Protein AF-A0A2V7WFG4-F1 (afdb_monomer_lite)

Structure (mmCIF, N/CA/C/O backbone):
data_AF-A0A2V7WFG4-F1
#
_entry.id   AF-A0A2V7WFG4-F1
#
loop_
_atom_site.group_PDB
_atom_site.id
_atom_site.type_symbol
_atom_site.label_atom_id
_atom_site.label_alt_id
_atom_site.label_comp_id
_atom_site.label_asym_id
_atom_site.label_entity_id
_atom_site.label_seq_id
_atom_site.pdbx_PDB_ins_code
_atom_site.Cartn_x
_atom_site.Cartn_y
_atom_site.Cartn_z
_atom_site.occupancy
_atom_site.B_iso_or_equiv
_atom_site.auth_seq_id
_atom_site.auth_comp_id
_atom_site.auth_asym_id
_atom_site.auth_atom_id
_atom_site.pdbx_PDB_model_num
ATOM 1 N N . GLU A 1 1 ? 23.506 -7.638 -3.222 1.00 58.25 1 GLU A N 1
ATOM 2 C CA . GLU A 1 1 ? 23.222 -8.734 -2.263 1.00 58.25 1 GLU A CA 1
ATOM 3 C C . GLU A 1 1 ? 22.055 -8.464 -1.305 1.00 58.25 1 GLU A C 1
ATOM 5 O O . GLU A 1 1 ? 21.523 -9.420 -0.755 1.00 58.25 1 GLU A O 1
ATOM 10 N N . ASP A 1 2 ? 21.610 -7.216 -1.134 1.00 85.56 2 ASP A N 1
ATOM 11 C CA . ASP A 1 2 ? 20.627 -6.834 -0.105 1.00 85.56 2 ASP A CA 1
ATOM 12 C C . ASP A 1 2 ? 19.153 -7.103 -0.499 1.00 85.56 2 ASP A C 1
ATOM 14 O O . ASP A 1 2 ? 18.420 -7.821 0.183 1.00 85.56 2 ASP A O 1
ATOM 18 N N . VAL A 1 3 ? 18.743 -6.654 -1.693 1.00 9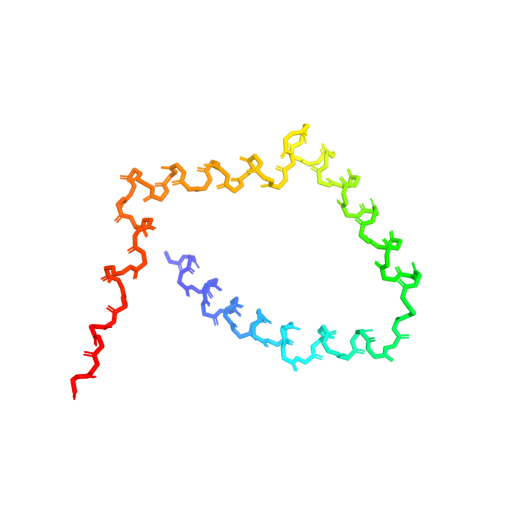0.50 3 VAL A N 1
ATOM 19 C CA . VAL A 1 3 ? 17.339 -6.710 -2.153 1.00 90.50 3 VAL A CA 1
ATOM 20 C C . VAL A 1 3 ? 16.778 -8.137 -2.226 1.00 90.50 3 VAL A C 1
ATOM 22 O O . VAL A 1 3 ? 15.648 -8.376 -1.815 1.00 90.50 3 VAL A O 1
ATOM 25 N N . SER A 1 4 ? 17.551 -9.128 -2.682 1.00 94.12 4 SER A N 1
ATOM 26 C CA . SER A 1 4 ? 17.065 -10.516 -2.766 1.00 94.12 4 SER A CA 1
ATOM 27 C C . SER A 1 4 ? 16.777 -11.131 -1.390 1.00 94.12 4 SER A C 1
ATOM 29 O O . SER A 1 4 ? 15.863 -11.947 -1.257 1.00 94.12 4 SER A O 1
ATOM 31 N N . ARG A 1 5 ? 17.540 -10.744 -0.355 1.00 94.50 5 ARG A N 1
ATOM 32 C CA . ARG A 1 5 ? 17.290 -11.173 1.031 1.00 94.50 5 ARG A CA 1
ATOM 33 C C . ARG A 1 5 ? 16.057 -10.477 1.592 1.00 94.50 5 ARG A C 1
ATOM 35 O O . ARG A 1 5 ? 15.223 -11.149 2.196 1.00 94.50 5 ARG A O 1
ATOM 42 N N . PHE A 1 6 ? 15.915 -9.180 1.320 1.00 94.44 6 PHE A N 1
ATOM 43 C CA . PHE A 1 6 ? 14.712 -8.431 1.661 1.00 94.44 6 PHE A CA 1
ATOM 44 C C . PHE A 1 6 ? 13.464 -9.064 1.034 1.00 94.44 6 PHE A C 1
ATOM 46 O O . PHE A 1 6 ? 12.551 -9.421 1.765 1.00 94.44 6 PHE A O 1
ATOM 53 N N . ILE A 1 7 ? 13.455 -9.336 -0.278 1.00 94.88 7 ILE A N 1
ATOM 54 C CA . ILE A 1 7 ? 12.323 -9.979 -0.977 1.00 94.88 7 ILE A CA 1
ATOM 55 C C . ILE A 1 7 ? 11.973 -11.337 -0.354 1.00 94.88 7 ILE A C 1
ATOM 57 O O . ILE A 1 7 ? 10.798 -11.656 -0.169 1.00 94.88 7 ILE A O 1
ATOM 61 N N . ARG A 1 8 ? 12.985 -12.148 -0.014 1.00 95.94 8 ARG A N 1
ATOM 62 C CA . ARG A 1 8 ? 12.776 -13.463 0.611 1.00 95.94 8 ARG A CA 1
ATOM 63 C C . ARG A 1 8 ? 12.076 -13.362 1.968 1.00 95.94 8 ARG A C 1
ATOM 65 O O . ARG A 1 8 ? 11.328 -14.271 2.316 1.00 95.94 8 ARG A O 1
ATOM 72 N N . MET A 1 9 ? 12.333 -12.297 2.721 1.00 95.12 9 MET A N 1
ATOM 73 C CA . MET A 1 9 ? 11.669 -12.024 3.995 1.00 95.12 9 MET A CA 1
ATOM 74 C C . MET A 1 9 ? 10.302 -11.362 3.794 1.00 95.12 9 MET A C 1
ATOM 76 O O . MET A 1 9 ? 9.332 -11.776 4.420 1.00 95.12 9 MET A O 1
ATOM 80 N N . TYR A 1 10 ? 10.214 -10.372 2.907 1.00 96.69 10 TYR A N 1
ATOM 81 C CA . TYR A 1 10 ? 9.040 -9.516 2.776 1.00 96.69 10 TYR A CA 1
ATOM 82 C C . TYR A 1 10 ? 7.825 -10.274 2.238 1.00 96.69 10 TYR A C 1
ATOM 84 O O . TYR A 1 10 ? 6.734 -10.126 2.767 1.00 96.69 10 TYR A O 1
ATOM 92 N N . ARG A 1 11 ? 8.015 -11.188 1.277 1.00 96.12 11 ARG A N 1
ATOM 93 C CA . ARG A 1 11 ? 6.918 -12.011 0.732 1.00 96.12 11 ARG A CA 1
ATOM 94 C C . ARG A 1 11 ? 6.142 -12.801 1.799 1.00 96.12 11 ARG A C 1
ATOM 96 O O . ARG A 1 11 ? 4.922 -12.698 1.843 1.00 96.12 11 ARG A O 1
ATOM 103 N N . PRO A 1 12 ? 6.784 -13.604 2.673 1.00 97.56 12 PRO A N 1
ATOM 104 C CA . PRO A 1 12 ? 6.053 -14.275 3.745 1.00 97.56 12 PRO A CA 1
ATOM 105 C C . PRO A 1 12 ? 5.578 -13.327 4.858 1.00 97.56 12 PRO A C 1
ATOM 107 O O . PRO A 1 12 ? 4.733 -13.738 5.649 1.00 97.56 12 PRO A O 1
ATOM 110 N N . HIS A 1 13 ? 6.123 -12.112 4.973 1.00 98.06 13 HIS A N 1
ATOM 111 C CA . HIS A 1 13 ? 5.609 -11.088 5.886 1.00 98.06 13 HIS A CA 1
ATOM 112 C C . HIS A 1 13 ? 4.274 -10.531 5.374 1.00 98.06 13 HIS A C 1
ATOM 114 O O . HIS A 1 13 ? 3.267 -10.740 6.042 1.00 98.06 13 HIS A O 1
ATOM 120 N N . GLU A 1 14 ? 4.248 -9.979 4.159 1.00 97.62 14 GLU A N 1
ATOM 121 C CA . GLU A 1 14 ? 3.044 -9.495 3.464 1.00 97.62 14 GLU A CA 1
ATOM 122 C C . GLU A 1 14 ? 1.940 -10.564 3.450 1.00 97.62 14 GLU A C 1
ATOM 124 O O . GLU A 1 14 ? 0.819 -10.328 3.892 1.00 97.62 14 GLU A O 1
ATOM 129 N N . ALA A 1 15 ? 2.275 -11.803 3.067 1.00 97.94 15 ALA A N 1
ATOM 130 C CA . ALA A 1 15 ? 1.294 -12.886 3.026 1.00 97.94 15 ALA A CA 1
ATOM 131 C C . ALA A 1 15 ? 0.646 -13.164 4.394 1.00 97.94 15 ALA A C 1
ATOM 133 O O . ALA A 1 15 ? -0.524 -13.540 4.460 1.00 97.94 15 ALA A O 1
ATOM 134 N N . ARG A 1 16 ? 1.384 -13.007 5.502 1.00 98.31 16 ARG A N 1
ATOM 135 C CA . ARG A 1 16 ? 0.823 -13.160 6.857 1.00 98.31 16 ARG A CA 1
ATOM 136 C C . ARG A 1 16 ? -0.019 -11.963 7.256 1.00 98.31 16 ARG A C 1
ATOM 138 O O . ARG A 1 16 ? -0.988 -12.151 7.990 1.00 98.31 16 ARG A O 1
ATOM 145 N N . GLU A 1 17 ? 0.336 -10.768 6.803 1.00 98.19 17 GLU A N 1
ATOM 146 C CA . GLU A 1 17 ? -0.484 -9.586 7.025 1.00 98.19 17 GLU A CA 1
ATOM 147 C C . GLU A 1 17 ? -1.866 -9.770 6.385 1.00 98.19 17 GLU A C 1
ATOM 149 O O . GLU A 1 17 ? -2.875 -9.698 7.088 1.00 98.19 17 GLU A O 1
ATOM 154 N N . ASP A 1 18 ? -1.913 -10.180 5.117 1.00 97.88 18 ASP A N 1
ATOM 155 C CA . ASP A 1 18 ? -3.160 -10.374 4.368 1.00 97.88 18 ASP A CA 1
ATOM 156 C C . ASP A 1 18 ? -4.015 -11.551 4.850 1.00 97.88 18 ASP A C 1
ATOM 158 O O . ASP A 1 18 ? -5.246 -11.475 4.850 1.00 97.88 18 ASP A O 1
ATOM 162 N N . THR A 1 19 ? -3.385 -12.660 5.250 1.00 97.94 19 THR A N 1
ATOM 163 C CA . THR A 1 19 ? -4.109 -13.916 5.533 1.00 97.94 19 THR A CA 1
ATOM 164 C C . THR A 1 19 ? -4.328 -14.204 7.014 1.00 97.94 19 THR A C 1
ATOM 166 O O . THR A 1 19 ? -5.209 -14.997 7.346 1.00 97.94 19 THR A O 1
ATOM 169 N N . VAL A 1 20 ? -3.563 -13.576 7.913 1.00 97.81 20 VAL A N 1
ATOM 170 C CA . VAL A 1 20 ? -3.638 -13.832 9.360 1.00 97.81 20 VAL A CA 1
ATOM 171 C C . VAL A 1 20 ? -3.893 -12.545 10.133 1.00 97.81 20 VAL A C 1
ATOM 173 O O . VAL A 1 20 ? -4.893 -12.456 10.846 1.00 97.81 20 VAL A O 1
ATOM 176 N N . LEU A 1 21 ? -3.014 -11.547 9.998 1.00 97.56 21 LEU A N 1
ATOM 177 C CA . LEU A 1 21 ? -3.038 -10.359 10.852 1.00 97.56 21 LEU A CA 1
ATOM 178 C C . LEU A 1 21 ? -4.253 -9.476 10.572 1.00 97.56 21 LEU A C 1
ATOM 180 O O . LEU A 1 21 ? -5.035 -9.237 11.485 1.00 97.56 21 LEU A O 1
ATOM 184 N N . PHE A 1 22 ? -4.441 -9.003 9.337 1.00 96.31 22 PHE A N 1
ATOM 185 C CA . PHE A 1 22 ? -5.537 -8.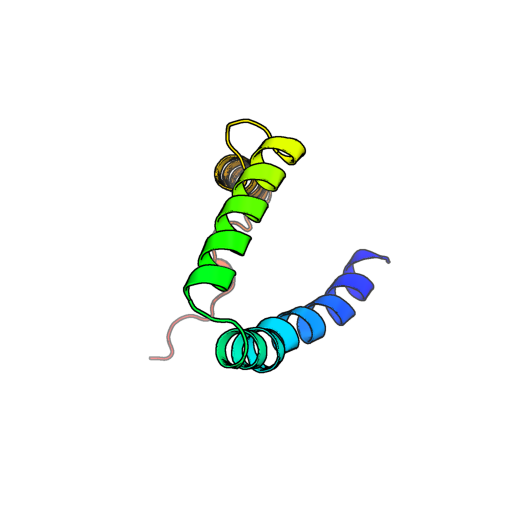095 9.000 1.00 96.31 22 PHE A CA 1
ATOM 186 C C . PHE A 1 22 ? -6.924 -8.733 9.151 1.00 96.31 22 PHE A C 1
ATOM 188 O O . PHE A 1 22 ? -7.823 -8.049 9.647 1.00 96.31 22 PHE A O 1
ATOM 195 N N . PRO A 1 23 ? -7.138 -10.023 8.822 1.00 97.31 23 PRO A N 1
ATOM 196 C CA . PRO A 1 23 ? -8.386 -10.703 9.158 1.00 97.31 23 PRO A CA 1
ATOM 197 C C . PRO A 1 23 ? -8.661 -10.742 10.666 1.00 97.31 23 PRO A C 1
ATOM 199 O O . PRO A 1 23 ? -9.764 -10.401 11.090 1.00 97.31 23 PRO A O 1
ATOM 202 N N . ALA A 1 24 ? -7.664 -11.103 11.485 1.00 97.69 24 ALA A N 1
ATOM 203 C CA . ALA A 1 24 ? -7.818 -11.125 12.939 1.00 97.69 24 ALA A CA 1
ATOM 204 C C . ALA A 1 24 ? -8.064 -9.717 13.503 1.00 97.69 24 ALA A C 1
ATOM 206 O O . ALA A 1 24 ? -8.962 -9.521 14.317 1.00 97.69 24 ALA A O 1
ATOM 207 N N . PHE A 1 25 ? -7.313 -8.728 13.020 1.00 96.44 25 PHE A N 1
ATOM 208 C CA . PHE A 1 25 ? -7.441 -7.328 13.405 1.00 96.44 25 PHE A CA 1
ATOM 209 C C . PHE A 1 25 ? -8.848 -6.788 13.123 1.00 96.44 25 PHE A C 1
ATOM 211 O O . PHE A 1 25 ? -9.481 -6.230 14.017 1.00 96.44 25 PHE A O 1
ATOM 218 N N . ARG A 1 26 ? -9.394 -7.048 11.925 1.00 94.56 26 ARG A N 1
ATOM 219 C CA . ARG A 1 26 ? -10.773 -6.671 11.566 1.00 94.56 26 ARG A CA 1
ATOM 220 C C . ARG A 1 26 ? -11.848 -7.371 12.398 1.00 94.56 26 ARG A C 1
ATOM 222 O O . ARG A 1 26 ? -12.955 -6.856 12.492 1.00 94.56 26 ARG A O 1
ATOM 229 N N . GLY A 1 27 ? -11.545 -8.527 12.986 1.00 95.81 27 GLY A N 1
ATOM 230 C CA . GLY A 1 27 ? -12.449 -9.220 13.905 1.00 95.81 27 GLY A CA 1
ATOM 231 C C . GLY A 1 27 ? -12.468 -8.646 15.327 1.00 95.81 27 GLY A C 1
ATOM 232 O O . GLY A 1 27 ? -13.388 -8.952 16.080 1.00 95.81 27 GLY A O 1
ATOM 233 N N . ILE A 1 28 ? -11.465 -7.845 15.704 1.00 96.75 28 ILE A N 1
ATOM 234 C CA . ILE A 1 28 ? -11.293 -7.310 17.067 1.00 96.75 28 ILE A CA 1
ATOM 23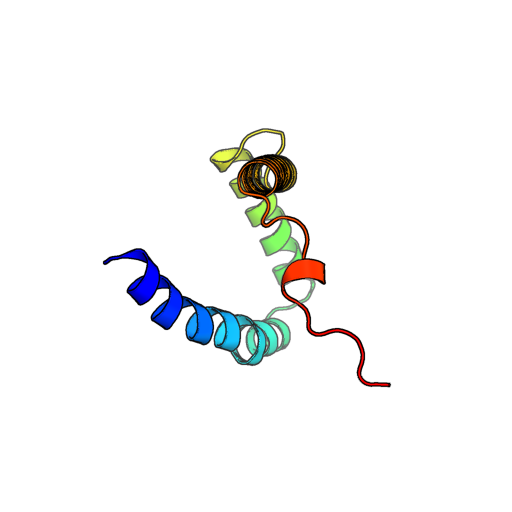5 C C . ILE A 1 28 ? -11.637 -5.819 17.128 1.00 96.75 28 ILE A C 1
ATOM 237 O O . ILE A 1 28 ? -12.209 -5.360 18.114 1.00 96.75 28 ILE A O 1
ATOM 241 N N . VAL A 1 29 ? -11.282 -5.063 16.089 1.00 95.62 29 VAL A N 1
ATOM 242 C CA . VAL A 1 29 ? -11.446 -3.607 16.043 1.00 95.62 29 VAL A CA 1
ATOM 243 C C . VAL A 1 29 ? -12.841 -3.247 15.547 1.00 95.62 29 VAL A C 1
ATOM 245 O O . VAL A 1 29 ? -13.319 -3.798 14.554 1.00 95.62 29 VAL A O 1
ATOM 248 N N . SER A 1 30 ? -13.512 -2.316 16.229 1.00 96.88 30 SER A N 1
ATOM 249 C CA . SER A 1 30 ? -14.820 -1.846 15.778 1.00 96.88 30 SER A CA 1
ATOM 250 C C . SER A 1 30 ? -14.704 -1.062 14.470 1.00 96.88 30 SER A C 1
ATOM 252 O O . SER A 1 30 ? -13.665 -0.485 14.153 1.00 96.88 30 SER A O 1
ATOM 254 N N . LYS A 1 31 ? -15.806 -0.970 13.719 1.00 95.00 31 LYS A N 1
ATOM 255 C CA . LYS A 1 31 ? -15.835 -0.183 12.479 1.00 95.00 31 LYS A CA 1
ATOM 256 C C . LYS A 1 31 ? -15.367 1.264 12.705 1.00 95.00 31 LYS A C 1
ATOM 258 O O . LYS A 1 31 ? -14.552 1.760 11.946 1.00 95.00 31 LYS A O 1
ATOM 263 N N . HIS A 1 32 ? -15.846 1.909 13.769 1.00 96.38 32 HIS A N 1
ATOM 264 C CA . HIS A 1 32 ? -15.486 3.292 14.085 1.00 96.38 32 HIS A CA 1
ATOM 265 C C . HIS A 1 32 ? -13.989 3.457 14.386 1.00 96.38 32 HIS A C 1
ATOM 267 O O . HIS A 1 32 ? -13.367 4.403 13.918 1.00 96.38 32 HIS A O 1
ATOM 273 N N . GLU A 1 33 ? -13.399 2.550 15.168 1.00 96.38 33 GLU A N 1
ATOM 274 C CA . GLU A 1 33 ? -11.959 2.587 15.454 1.00 96.38 33 GLU A CA 1
ATOM 275 C C . GLU A 1 33 ? -11.132 2.332 14.192 1.00 96.38 33 GLU A C 1
ATOM 277 O O . GLU A 1 33 ? -10.120 2.993 13.982 1.00 96.38 33 GLU A O 1
ATOM 282 N N . TYR A 1 34 ? -11.579 1.418 13.328 1.00 95.25 34 TYR A N 1
ATOM 283 C CA . TYR A 1 34 ? -10.928 1.158 12.047 1.00 95.25 34 TYR A CA 1
ATOM 284 C C . TYR A 1 34 ? -10.971 2.391 11.132 1.00 95.25 34 TYR A C 1
ATOM 286 O O . TYR A 1 34 ? -9.948 2.763 10.562 1.00 95.25 34 TYR A O 1
ATOM 294 N N . ASP A 1 35 ? -12.125 3.056 11.043 1.00 95.25 35 ASP A N 1
ATOM 295 C CA . ASP A 1 35 ? -12.295 4.291 10.271 1.00 95.25 35 ASP A CA 1
ATOM 296 C C . ASP A 1 35 ? -11.397 5.415 10.835 1.00 95.25 35 ASP A C 1
ATOM 298 O O . ASP A 1 35 ? -10.697 6.089 10.083 1.00 95.25 35 ASP A O 1
ATOM 302 N N . SER A 1 36 ? -11.320 5.556 12.166 1.00 96.69 36 SER A N 1
ATOM 303 C CA . SER A 1 36 ? -10.435 6.530 12.827 1.00 96.69 36 SER A CA 1
ATOM 304 C C . SER A 1 36 ? -8.950 6.289 12.539 1.00 96.69 36 SER A C 1
ATOM 306 O O . SER A 1 36 ? -8.193 7.249 12.424 1.00 96.69 36 SER A O 1
ATOM 308 N N . LEU A 1 37 ? -8.517 5.029 12.428 1.00 95.56 37 LEU A N 1
ATOM 309 C CA . LEU A 1 37 ? -7.142 4.705 12.036 1.00 95.56 37 LEU A CA 1
ATOM 310 C C . LEU A 1 37 ? -6.856 5.118 10.588 1.00 95.56 37 LEU A C 1
ATOM 312 O O . LEU A 1 37 ? -5.738 5.533 10.292 1.00 95.56 37 LEU A O 1
ATOM 316 N N . GLY A 1 38 ? -7.855 5.029 9.704 1.00 92.88 38 GLY A N 1
ATOM 317 C CA . GLY A 1 38 ? -7.761 5.517 8.327 1.00 92.88 38 GLY A CA 1
ATOM 318 C C . GLY A 1 38 ? -7.461 7.014 8.269 1.00 92.88 38 GLY A C 1
ATOM 319 O O . GLY A 1 38 ? -6.495 7.415 7.629 1.00 92.88 38 GLY A O 1
ATOM 320 N N . GLU A 1 39 ? -8.209 7.823 9.019 1.00 95.00 39 GLU A N 1
ATOM 321 C CA . GLU A 1 39 ? -7.986 9.277 9.114 1.00 95.00 39 GLU A CA 1
ATOM 322 C C . GLU A 1 39 ? -6.579 9.622 9.644 1.00 95.00 39 GLU A C 1
ATOM 324 O O . GLU A 1 39 ? -5.903 10.524 9.140 1.00 95.00 39 GLU A O 1
ATOM 329 N N . ASP A 1 40 ? -6.090 8.870 10.636 1.00 95.69 40 ASP A N 1
ATOM 330 C CA . ASP A 1 40 ? -4.729 9.040 11.152 1.00 95.69 40 ASP A CA 1
ATOM 331 C C . ASP A 1 40 ? -3.658 8.673 10.111 1.00 95.69 40 ASP A C 1
ATOM 333 O O . ASP A 1 40 ? -2.588 9.294 10.075 1.00 95.69 40 ASP A O 1
ATOM 337 N N . PHE A 1 41 ? -3.913 7.669 9.268 1.00 93.19 41 PHE A N 1
ATOM 338 C CA . PHE A 1 41 ? -3.010 7.305 8.177 1.00 93.19 41 PHE A CA 1
ATOM 339 C C . PHE A 1 41 ? -3.003 8.351 7.064 1.00 93.19 41 PHE A C 1
ATOM 341 O O . PHE A 1 41 ? -1.915 8.741 6.654 1.00 93.19 41 PHE A O 1
ATOM 348 N N . GLU A 1 42 ? -4.157 8.886 6.671 1.00 90.81 42 GLU A N 1
ATOM 349 C CA . GLU A 1 42 ? -4.274 9.991 5.706 1.00 90.81 42 GLU A CA 1
ATOM 350 C C . GLU A 1 42 ? -3.495 11.229 6.161 1.00 90.81 42 GLU A C 1
ATOM 352 O O . GLU A 1 42 ? -2.776 11.880 5.396 1.00 90.81 42 GLU A O 1
ATOM 357 N N . LYS A 1 43 ? -3.569 11.556 7.454 1.00 92.94 43 LYS A N 1
ATOM 358 C CA . LYS A 1 43 ? -2.784 12.658 8.009 1.00 92.94 43 LYS A CA 1
ATOM 359 C C . LYS A 1 43 ? -1.279 12.392 7.897 1.00 92.94 43 LYS A C 1
ATOM 361 O O . LYS A 1 43 ? -0.534 13.267 7.454 1.00 92.94 43 LYS A O 1
ATOM 366 N N . LYS A 1 44 ? -0.827 11.192 8.272 1.00 92.00 44 LYS A N 1
ATOM 367 C CA . LYS A 1 44 ? 0.591 10.801 8.166 1.00 92.00 44 LYS A CA 1
ATOM 368 C C . LYS A 1 44 ? 1.070 10.755 6.721 1.00 92.00 44 LYS A C 1
ATOM 370 O O . LYS A 1 44 ? 2.213 11.101 6.444 1.00 92.00 44 LYS A O 1
ATOM 375 N N . GLU A 1 45 ? 0.210 10.337 5.805 1.00 91.25 45 GLU A N 1
ATOM 376 C CA . GLU A 1 45 ? 0.482 10.306 4.377 1.00 91.25 45 GLU A CA 1
ATOM 377 C C . GLU A 1 45 ? 0.806 11.707 3.856 1.00 91.25 45 GLU A C 1
ATOM 379 O O . GLU A 1 45 ? 1.852 11.908 3.241 1.00 91.25 45 GLU A O 1
ATOM 384 N N . HIS A 1 46 ? -0.018 12.700 4.197 1.00 90.50 46 HIS A N 1
ATOM 385 C CA . HIS A 1 46 ? 0.252 14.093 3.851 1.00 90.50 46 HIS A CA 1
ATOM 386 C C . HIS A 1 46 ? 1.532 14.633 4.505 1.00 90.50 46 HIS A C 1
ATOM 388 O O . HIS A 1 46 ? 2.275 15.385 3.870 1.00 90.50 46 HIS A O 1
ATOM 394 N N . GLU A 1 47 ? 1.812 14.255 5.757 1.00 92.19 47 GLU A N 1
ATOM 395 C CA . GLU A 1 47 ? 3.035 14.653 6.469 1.00 92.19 47 GLU A CA 1
ATOM 396 C C . GLU A 1 47 ? 4.305 14.079 5.817 1.00 92.19 47 GLU A C 1
ATOM 398 O O . GLU A 1 47 ? 5.319 14.773 5.730 1.00 92.19 47 GLU A O 1
ATOM 403 N N . LEU A 1 48 ? 4.259 12.829 5.348 1.00 90.75 48 LEU A N 1
ATOM 404 C CA . LEU A 1 48 ? 5.421 12.115 4.811 1.00 90.75 48 LEU A CA 1
ATOM 405 C C . LEU A 1 48 ? 5.604 12.302 3.300 1.00 90.75 48 LEU A C 1
ATOM 407 O O . LEU A 1 48 ? 6.738 12.377 2.823 1.00 90.75 48 LEU A O 1
ATOM 411 N N . PHE A 1 49 ? 4.510 12.371 2.544 1.00 88.81 49 PHE A N 1
ATOM 412 C CA . PHE A 1 49 ? 4.517 12.352 1.078 1.00 88.81 49 PHE A CA 1
ATOM 413 C C . PHE A 1 49 ? 3.998 13.648 0.441 1.00 88.81 49 PHE A C 1
ATOM 415 O O . PHE A 1 49 ? 4.113 13.831 -0.774 1.00 88.81 49 PHE A O 1
ATOM 422 N N . GLY A 1 50 ? 3.517 14.594 1.251 1.00 89.88 50 GLY A N 1
ATOM 423 C CA . GLY A 1 50 ? 3.011 15.886 0.798 1.00 89.88 50 GLY A CA 1
ATOM 424 C C . GLY A 1 50 ? 1.574 15.818 0.279 1.00 89.88 50 GLY A C 1
ATOM 425 O O . GLY A 1 50 ? 0.869 14.834 0.463 1.00 89.88 50 GLY A O 1
ATOM 426 N N . LYS A 1 51 ? 1.125 16.891 -0.385 1.00 87.12 51 LYS A N 1
ATOM 427 C CA . LYS A 1 51 ? -0.286 17.082 -0.772 1.00 87.12 51 LYS A CA 1
ATOM 428 C C . LYS A 1 51 ? -0.857 15.977 -1.671 1.00 87.12 51 LYS A C 1
ATOM 430 O O . LYS A 1 51 ? -2.048 15.721 -1.613 1.00 87.12 51 LYS A O 1
ATOM 435 N N . GLU A 1 52 ? -0.034 15.389 -2.535 1.00 86.25 52 GLU A N 1
ATOM 436 C CA . GLU A 1 52 ? -0.481 14.317 -3.437 1.00 86.25 52 GLU A CA 1
ATOM 437 C C . GLU A 1 52 ? -0.480 12.936 -2.771 1.00 86.25 52 GLU A C 1
ATOM 439 O O . GLU A 1 52 ? -0.966 11.980 -3.369 1.00 86.25 52 GLU A O 1
ATOM 444 N N . GLY A 1 53 ? 0.086 12.829 -1.565 1.00 88.56 53 GLY A N 1
ATOM 445 C CA . GLY A 1 53 ? 0.026 11.629 -0.750 1.00 88.56 53 GLY A CA 1
ATOM 446 C C . GLY A 1 53 ? 0.507 10.358 -1.457 1.00 88.56 53 GLY A C 1
ATOM 447 O O . GL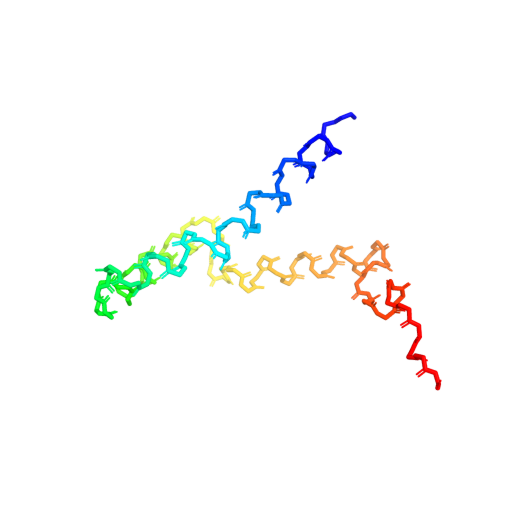Y A 1 53 ? 1.469 10.355 -2.232 1.00 88.56 53 GLY A O 1
ATOM 448 N N . PHE A 1 54 ? -0.186 9.266 -1.175 1.00 87.62 54 PHE A N 1
ATOM 449 C CA . PHE A 1 54 ? -0.011 7.926 -1.698 1.00 87.62 54 PHE A CA 1
ATOM 450 C C . PHE A 1 54 ? -0.221 7.898 -3.205 1.00 87.62 54 PHE A C 1
ATOM 452 O O . PHE A 1 54 ? 0.615 7.337 -3.911 1.00 87.62 54 PHE A O 1
ATOM 459 N N . GLU A 1 55 ? -1.265 8.551 -3.723 1.00 90.44 55 GLU A N 1
ATOM 460 C CA . GLU A 1 55 ? -1.538 8.593 -5.164 1.00 90.44 55 GLU A CA 1
ATOM 461 C C . GLU A 1 55 ? -0.364 9.204 -5.942 1.00 90.44 55 GLU A C 1
ATOM 463 O O . GLU A 1 55 ? 0.067 8.658 -6.963 1.00 90.44 55 GLU A O 1
ATOM 468 N N . GLY A 1 56 ? 0.222 10.286 -5.422 1.00 92.19 56 GLY A N 1
ATOM 469 C CA . GLY A 1 56 ? 1.406 10.916 -6.000 1.00 92.19 56 GLY A CA 1
ATOM 470 C C . GLY A 1 56 ? 2.639 10.011 -5.968 1.00 92.19 56 GLY A C 1
ATOM 471 O O . GLY A 1 56 ? 3.408 9.965 -6.933 1.00 92.19 56 GLY A O 1
ATOM 472 N N . ILE A 1 57 ? 2.841 9.251 -4.887 1.00 92.94 57 ILE A N 1
ATOM 473 C CA . ILE A 1 57 ? 3.927 8.262 -4.813 1.00 92.94 57 ILE A CA 1
ATOM 474 C C . ILE A 1 57 ? 3.692 7.115 -5.799 1.00 92.94 57 ILE A C 1
ATOM 476 O O . ILE A 1 57 ? 4.611 6.770 -6.542 1.00 92.94 57 ILE A O 1
ATOM 480 N N . VAL A 1 58 ? 2.477 6.573 -5.878 1.00 93.81 58 VAL A N 1
ATOM 481 C CA . VAL A 1 58 ? 2.115 5.515 -6.833 1.00 93.81 58 VAL A CA 1
ATOM 482 C C . VAL A 1 58 ? 2.337 5.982 -8.269 1.00 93.81 58 VAL A C 1
ATOM 484 O O . VAL A 1 58 ? 2.913 5.244 -9.067 1.00 93.81 58 VAL A O 1
ATOM 487 N N . ALA A 1 59 ? 1.978 7.223 -8.602 1.00 95.12 59 ALA A N 1
ATOM 488 C CA . ALA A 1 59 ? 2.235 7.791 -9.922 1.00 95.12 59 ALA A CA 1
ATOM 489 C C . ALA A 1 59 ? 3.739 7.850 -10.253 1.00 95.12 59 ALA A C 1
ATOM 491 O O . ALA A 1 59 ? 4.138 7.533 -11.377 1.00 95.12 59 ALA A O 1
ATOM 492 N N . LYS A 1 60 ? 4.588 8.202 -9.276 1.00 95.00 60 LYS A N 1
ATOM 493 C CA . LYS A 1 60 ? 6.053 8.196 -9.438 1.00 95.00 60 LYS A CA 1
ATOM 494 C C . LYS A 1 60 ? 6.594 6.782 -9.639 1.00 95.00 60 LYS A C 1
ATOM 496 O O . LYS A 1 60 ? 7.406 6.577 -10.539 1.00 95.00 60 LYS A O 1
ATOM 501 N N . VAL A 1 61 ? 6.130 5.809 -8.851 1.00 95.25 61 VAL A N 1
ATOM 502 C CA . VAL A 1 61 ? 6.512 4.395 -9.017 1.00 95.25 61 VAL A CA 1
ATOM 503 C C . VAL A 1 61 ? 6.114 3.900 -10.408 1.00 95.25 61 VAL A C 1
ATOM 505 O O . VAL A 1 61 ? 6.960 3.380 -11.129 1.00 95.25 61 VAL A O 1
ATOM 508 N N . ALA A 1 62 ? 4.883 4.169 -10.844 1.00 95.81 62 ALA A N 1
ATOM 509 C CA . ALA A 1 62 ? 4.401 3.782 -12.167 1.00 95.81 62 ALA A CA 1
ATOM 510 C C . ALA A 1 62 ? 5.212 4.420 -13.313 1.00 95.81 62 ALA A C 1
ATOM 512 O O . ALA A 1 62 ? 5.397 3.807 -14.366 1.00 95.81 62 ALA A O 1
ATOM 513 N N . ALA A 1 63 ? 5.706 5.651 -13.141 1.00 97.12 63 ALA A N 1
ATOM 514 C CA . ALA A 1 63 ? 6.604 6.282 -14.108 1.00 97.12 63 ALA A CA 1
ATOM 515 C C . ALA A 1 63 ? 7.957 5.552 -14.190 1.00 97.12 63 ALA A C 1
ATOM 517 O O . ALA A 1 63 ? 8.412 5.241 -15.291 1.00 97.12 63 ALA A O 1
ATOM 518 N N . ILE A 1 64 ? 8.547 5.194 -13.045 1.00 96.56 64 ILE A N 1
ATOM 519 C CA . ILE A 1 64 ? 9.790 4.406 -12.981 1.00 96.56 64 ILE A CA 1
ATOM 520 C C . ILE A 1 64 ? 9.594 3.032 -13.637 1.00 96.56 64 ILE A C 1
ATOM 522 O O . ILE A 1 64 ? 10.415 2.596 -14.441 1.00 96.56 64 ILE A O 1
ATOM 526 N N . GLU A 1 65 ? 8.485 2.348 -13.359 1.00 95.56 65 GLU A N 1
ATOM 527 C CA . GLU A 1 65 ? 8.173 1.051 -13.972 1.00 95.56 65 GLU A CA 1
ATOM 528 C C . GLU A 1 65 ? 8.041 1.135 -15.498 1.00 95.56 65 GLU A C 1
ATOM 530 O O . GLU A 1 65 ? 8.410 0.192 -16.208 1.00 95.56 65 GLU A O 1
ATOM 535 N N . LYS A 1 66 ? 7.534 2.260 -16.021 1.00 96.19 66 LYS A N 1
ATOM 536 C CA . LYS A 1 66 ? 7.476 2.528 -17.466 1.00 96.19 66 LYS A CA 1
ATOM 537 C C . LYS A 1 66 ? 8.864 2.699 -18.064 1.00 96.19 66 LYS A C 1
ATOM 539 O O . LYS A 1 66 ? 9.143 2.080 -19.090 1.00 96.19 66 LYS A O 1
ATOM 544 N N . GLU A 1 67 ? 9.734 3.472 -17.416 1.00 96.94 67 GLU A N 1
ATOM 545 C CA . GLU A 1 67 ? 11.132 3.641 -17.837 1.00 96.94 67 GLU A CA 1
ATOM 546 C C . GLU A 1 67 ? 11.895 2.311 -17.831 1.00 96.94 67 GLU A C 1
ATOM 548 O O . GLU A 1 67 ? 12.649 2.018 -18.759 1.00 96.94 67 GLU A O 1
ATOM 553 N N . LEU A 1 68 ? 11.634 1.461 -16.835 1.00 94.94 68 LEU A N 1
ATOM 554 C CA . LEU A 1 68 ? 12.213 0.121 -16.717 1.00 94.94 68 LEU A CA 1
ATOM 555 C C . LEU A 1 68 ? 11.511 -0.939 -17.584 1.00 94.94 68 LEU A C 1
ATOM 557 O O . LEU A 1 68 ? 11.940 -2.090 -17.607 1.00 94.94 68 LEU A O 1
ATOM 561 N N . GLN A 1 69 ? 10.443 -0.573 -18.301 1.00 93.50 69 GLN A N 1
ATOM 562 C CA . GLN A 1 69 ? 9.629 -1.455 -19.150 1.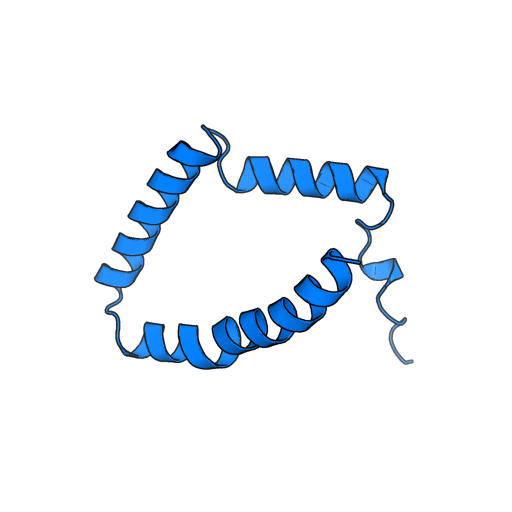00 93.50 69 GLN A CA 1
ATOM 563 C C . GLN A 1 69 ? 8.962 -2.644 -18.427 1.00 93.50 69 GLN A C 1
ATOM 565 O O . GLN A 1 69 ? 8.547 -3.605 -19.085 1.00 93.50 69 GLN A O 1
ATOM 570 N N . ILE A 1 70 ? 8.801 -2.556 -17.103 1.00 93.06 70 ILE A N 1
ATOM 571 C CA . ILE A 1 70 ? 8.190 -3.588 -16.244 1.00 93.06 70 ILE A CA 1
ATOM 572 C C . ILE A 1 70 ? 6.734 -3.288 -15.854 1.00 93.06 70 ILE A C 1
ATOM 574 O O . ILE A 1 70 ? 6.101 -4.113 -15.208 1.00 93.06 70 ILE A O 1
ATOM 578 N N . TYR A 1 71 ? 6.185 -2.147 -16.276 1.00 93.69 71 TYR A N 1
ATOM 579 C CA . TYR A 1 71 ? 4.812 -1.720 -15.958 1.00 93.69 71 TYR A CA 1
ATOM 580 C C . TYR A 1 71 ? 3.697 -2.609 -16.547 1.00 93.69 71 TYR A C 1
ATOM 582 O O . TYR A 1 71 ? 2.540 -2.512 -16.143 1.00 93.69 71 TYR A O 1
ATOM 590 N N . ASP A 1 72 ? 4.009 -3.427 -17.556 1.00 91.69 72 ASP A N 1
ATOM 591 C CA . ASP A 1 72 ? 3.030 -4.255 -18.262 1.00 91.69 72 ASP A CA 1
ATOM 592 C C . ASP A 1 72 ? 2.998 -5.672 -17.679 1.00 91.69 72 ASP A C 1
ATOM 594 O O . ASP A 1 72 ? 3.808 -6.534 -18.036 1.00 91.69 72 ASP A O 1
ATOM 598 N N . LEU A 1 73 ? 2.031 -5.916 -16.791 1.00 87.50 73 LEU A N 1
ATOM 599 C CA . LEU A 1 73 ? 1.835 -7.209 -16.129 1.00 87.50 73 LEU A CA 1
ATOM 600 C C . LEU A 1 73 ? 1.581 -8.362 -17.109 1.00 87.50 73 LEU A C 1
ATOM 602 O O . LEU A 1 73 ? 1.907 -9.512 -16.795 1.00 87.50 73 LEU A O 1
ATOM 606 N N . ALA A 1 74 ? 1.049 -8.088 -18.306 1.00 89.12 74 ALA A N 1
ATOM 607 C CA . ALA A 1 74 ? 0.813 -9.126 -19.306 1.00 89.12 74 ALA A CA 1
ATOM 608 C C . ALA A 1 74 ? 2.124 -9.782 -19.772 1.00 89.12 74 ALA A C 1
ATOM 610 O O . ALA A 1 74 ? 2.126 -10.959 -20.118 1.00 89.12 74 ALA A O 1
ATOM 611 N N . LYS A 1 75 ? 3.259 -9.071 -19.705 1.00 87.44 75 LYS A N 1
ATOM 612 C CA . LYS A 1 75 ? 4.584 -9.624 -20.041 1.00 87.44 75 LYS A CA 1
ATOM 613 C C . LYS A 1 75 ? 5.086 -10.669 -19.043 1.00 87.44 75 LYS A C 1
ATOM 615 O O . LYS A 1 75 ? 5.979 -11.443 -19.377 1.00 87.44 75 LYS A O 1
ATOM 620 N N . PHE A 1 76 ? 4.529 -10.693 -17.833 1.00 85.56 76 PHE A N 1
ATOM 621 C CA . PHE A 1 76 ? 4.909 -11.616 -16.758 1.00 85.56 76 PHE A CA 1
ATOM 622 C C . PHE A 1 76 ? 3.840 -12.675 -16.477 1.00 85.56 76 PHE A C 1
ATOM 624 O O . PHE A 1 76 ? 4.055 -13.567 -15.656 1.00 85.56 76 PHE A O 1
ATOM 631 N N . THR A 1 77 ? 2.696 -12.588 -17.157 1.00 86.88 77 THR A N 1
ATOM 632 C CA . THR A 1 77 ? 1.575 -13.507 -16.977 1.00 86.88 77 THR A CA 1
ATOM 633 C C . THR A 1 77 ? 1.591 -14.537 -18.109 1.00 86.88 77 THR A C 1
ATOM 635 O O . THR A 1 77 ? 1.635 -14.148 -19.277 1.00 86.88 77 THR A O 1
ATOM 638 N N . PRO A 1 78 ? 1.561 -15.850 -17.812 1.00 85.81 78 PRO A N 1
ATOM 639 C CA . PRO A 1 78 ? 1.419 -16.869 -18.847 1.00 85.81 78 PRO A CA 1
ATOM 640 C C . PRO A 1 78 ? 0.167 -16.606 -19.701 1.00 85.81 78 PRO A C 1
ATOM 642 O O . PRO A 1 78 ? -0.854 -16.182 -19.151 1.00 85.81 78 PRO A O 1
ATOM 645 N N . PRO A 1 79 ? 0.197 -16.869 -21.022 1.00 82.00 79 PRO A N 1
ATOM 646 C CA . PRO A 1 79 ? -1.001 -16.748 -21.841 1.00 82.00 79 PRO A CA 1
ATOM 647 C C . PRO A 1 79 ? -2.092 -17.692 -21.309 1.00 82.00 79 PRO A C 1
ATOM 649 O O . PRO A 1 79 ? -1.760 -18.759 -20.780 1.00 82.00 79 PRO A O 1
ATOM 652 N N . PRO A 1 80 ? -3.383 -17.337 -21.455 1.00 81.44 80 PRO A N 1
ATOM 653 C CA . PRO A 1 80 ? -4.476 -18.210 -21.047 1.00 81.44 80 PRO A CA 1
ATOM 654 C C . PRO A 1 80 ? -4.295 -19.599 -21.663 1.00 81.44 80 PRO A C 1
ATOM 656 O O . PRO A 1 80 ? -4.025 -19.720 -22.863 1.00 81.44 80 PRO A O 1
ATOM 659 N N . VAL A 1 81 ? -4.430 -20.645 -20.847 1.00 80.88 81 VAL A N 1
ATOM 660 C CA . VAL A 1 81 ? -4.449 -22.020 -21.354 1.00 80.88 81 VAL A CA 1
ATOM 661 C C . VAL A 1 81 ? -5.711 -22.168 -22.208 1.00 80.88 81 VAL A C 1
ATOM 663 O O . VAL A 1 81 ? -6.800 -21.838 -21.741 1.00 80.88 81 VAL A O 1
ATOM 666 N N . LYS A 1 82 ? -5.540 -22.578 -23.470 1.00 64.50 82 LYS A N 1
ATOM 667 C CA . LYS A 1 82 ? -6.650 -22.866 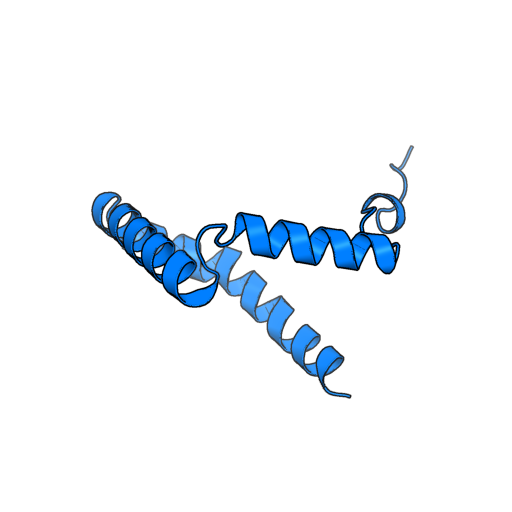-24.389 1.00 64.50 82 LYS A CA 1
ATOM 668 C C . LYS A 1 82 ? -7.430 -24.099 -23.959 1.00 64.50 82 LYS A C 1
ATOM 670 O O . LYS A 1 82 ? -6.776 -25.058 -23.493 1.00 64.50 82 LYS A O 1
#

Foldseek 3Di:
DPVVVVVVVVVVVVVCCVPPVVVVVVVPDDPVRVVVVVVVVVVVQCVPVNDCGPVVVVVVVLVVCVVVVNNDCVVVDDDDDD

Radius of gyration: 17.56 Å; chains: 1; bounding box: 39×40×42 Å

pLDDT: mean 92.55, std 6.46, range [58.25, 98.31]

Secondary structure (DSSP, 8-state):
-HHHHHHHHHHHHHHHIIIIIHHHHHHHS-HHHHHHHHHHHHHHHHHHH-TTHHHHHHHHHHHHHHHTT---GGGGSPPPP-

Sequence (82 aa):
EDVSRFIRMYRPHEAREDTVLFPAFRGIVSKHEYDSLGEDFEKKEHELFGKEGFEGIVAKVAAIEKELQIYDLAKFTPPPVK